Protein AF-A0A1H8TGT7-F1 (afdb_monomer_lite)

Organism: NCBI:txid310780

pLDDT: mean 88.9, std 11.15, range [32.44, 97.12]

Sequence (134 aa):
MFGTSGYPHAKIGVVYRFSFPLLKNVSKAPVALTGFKVLSVPGQVQVRGYTVSSVNDTPGYLLGGLDTDFTKYPDYAKKTLIIKPGATSPYYAGVRVQASGKLAHHIKGCDITYQQNDHTYHQVLPCEYALDVT

Radius of gyration: 15.1 Å; chains: 1; bounding box: 35×29×43 Å

Foldseek 3Di:
DADAAEDQAFDAPDKFKAWDPWDWAQDQFKKWWQDKDFDQDFPQKDWPDKFKFFCVQDVGDPGGDDPPPCVPGDTCNHPTAIHHHRGTGSMIMMIIMGGNDAGPAWGWWMWIWIDTPNDIDIDIDTHTYYYGHD

Secondary structure (DSSP, 8-state):
----EEEEEEPTTPEEEEEPPPPB--SSS-EEEEEEEEEE--TTEEEEEEEEEETTTTTS-----TT--GGGSPP-TTS-EEEPTTPBPSEEEEEEEEESS--SS-EEEEEEEEEETTEEEEEEEEEEEEEEE-

Structure (mmCIF, N/CA/C/O backbone):
data_AF-A0A1H8TGT7-F1
#
_entry.id   AF-A0A1H8TGT7-F1
#
loop_
_atom_site.group_PDB
_atom_site.id
_atom_site.type_symbol
_atom_site.label_atom_id
_atom_site.label_alt_id
_atom_site.label_comp_id
_atom_site.label_asym_id
_atom_site.label_entity_id
_atom_site.label_seq_id
_atom_site.pdbx_PDB_ins_code
_atom_site.Cartn_x
_atom_site.Cartn_y
_atom_site.Cartn_z
_atom_site.occupancy
_atom_site.B_iso_or_equiv
_atom_site.auth_seq_id
_atom_site.auth_comp_id
_atom_site.auth_asym_id
_atom_site.auth_atom_id
_atom_site.pdbx_PDB_model_num
ATOM 1 N N . MET A 1 1 ? 14.358 -2.087 9.097 1.00 32.44 1 MET A N 1
ATOM 2 C CA . MET A 1 1 ? 13.764 -2.096 10.447 1.00 32.44 1 MET A CA 1
ATOM 3 C C . MET A 1 1 ? 12.321 -2.531 10.282 1.00 32.44 1 MET A C 1
ATOM 5 O O . MET A 1 1 ? 11.580 -1.835 9.601 1.00 32.44 1 MET A O 1
ATOM 9 N N . PHE A 1 2 ? 11.968 -3.719 10.768 1.00 44.91 2 PHE A N 1
ATOM 10 C CA . PHE A 1 2 ? 10.583 -4.188 10.774 1.00 44.91 2 PHE A CA 1
ATOM 11 C C . PHE A 1 2 ? 9.991 -3.766 12.113 1.00 44.91 2 PHE A C 1
ATOM 13 O O . PHE A 1 2 ? 10.492 -4.170 13.158 1.00 44.91 2 PHE A O 1
ATOM 20 N N . GLY A 1 3 ? 9.009 -2.877 12.073 1.00 59.84 3 GLY A N 1
ATOM 21 C CA . GLY A 1 3 ? 8.313 -2.383 13.250 1.00 59.84 3 GLY A CA 1
ATOM 22 C C . GLY A 1 3 ? 6.820 -2.383 12.975 1.00 59.84 3 GLY A C 1
ATOM 23 O O . GLY A 1 3 ? 6.399 -2.203 11.831 1.00 59.84 3 GLY A O 1
ATOM 24 N N . THR A 1 4 ? 6.031 -2.603 14.017 1.00 72.19 4 THR A N 1
ATOM 25 C CA . THR A 1 4 ? 4.582 -2.434 13.958 1.00 72.19 4 THR A CA 1
ATOM 26 C C . THR A 1 4 ? 4.277 -0.942 13.884 1.00 72.19 4 THR A C 1
ATOM 28 O O . THR A 1 4 ? 4.650 -0.194 14.786 1.00 72.19 4 THR A O 1
ATOM 31 N N . SER A 1 5 ? 3.624 -0.497 12.809 1.00 75.50 5 SER A N 1
ATOM 32 C CA . SER A 1 5 ? 3.085 0.868 12.723 1.00 75.50 5 SER A CA 1
ATOM 33 C C . SER A 1 5 ? 1.642 0.840 13.201 1.00 75.50 5 SER A C 1
ATOM 35 O O . SER A 1 5 ? 0.899 -0.064 12.823 1.00 75.50 5 SER A O 1
ATOM 37 N N . GLY A 1 6 ? 1.225 1.773 14.052 1.00 82.69 6 GLY A N 1
ATOM 38 C CA . GLY A 1 6 ? -0.080 1.633 14.677 1.00 82.69 6 GLY A CA 1
ATOM 39 C C . GLY A 1 6 ? -0.671 2.877 15.303 1.00 82.69 6 GLY A C 1
ATOM 40 O O . GLY A 1 6 ? 0.006 3.880 15.513 1.00 82.69 6 GLY A O 1
ATOM 41 N N . TYR A 1 7 ? -1.959 2.764 15.614 1.00 86.06 7 TYR A N 1
ATOM 42 C CA . TYR A 1 7 ? -2.726 3.754 16.361 1.00 86.06 7 TYR A CA 1
ATOM 43 C C . TYR A 1 7 ? -3.202 3.097 17.669 1.00 86.06 7 TYR A C 1
ATOM 45 O O . TYR A 1 7 ? -4.168 2.334 17.621 1.00 86.06 7 TYR A O 1
ATOM 53 N N . PRO A 1 8 ? -2.551 3.373 18.820 1.00 84.25 8 PRO A N 1
ATOM 54 C CA . PRO A 1 8 ? -2.826 2.688 20.092 1.00 84.25 8 PRO A CA 1
ATOM 55 C C . PRO A 1 8 ? -4.167 3.074 20.750 1.00 84.25 8 PRO A C 1
ATOM 57 O O . PRO A 1 8 ? -4.540 2.517 21.776 1.00 84.25 8 PRO A O 1
ATOM 60 N N . HIS A 1 9 ? -4.887 4.036 20.165 1.00 87.12 9 HIS A N 1
ATOM 61 C CA . HIS A 1 9 ? -6.190 4.534 20.620 1.00 87.12 9 HIS A CA 1
ATOM 62 C C . HIS A 1 9 ? -7.114 4.760 19.418 1.00 87.12 9 HIS A C 1
ATOM 64 O O . HIS A 1 9 ? -7.631 5.859 19.181 1.00 87.12 9 HIS A O 1
ATOM 70 N N . ALA A 1 10 ? -7.237 3.736 18.577 1.00 88.94 10 ALA A N 1
ATOM 71 C CA . ALA A 1 10 ? -8.068 3.796 17.392 1.00 88.94 10 ALA A CA 1
ATOM 72 C C . ALA A 1 10 ? -9.555 3.881 17.768 1.00 88.94 10 ALA A C 1
ATOM 74 O O . ALA A 1 10 ? -10.052 3.148 18.616 1.00 88.94 10 ALA A O 1
ATOM 75 N N . LYS A 1 11 ? -10.296 4.763 17.102 1.00 91.50 11 LYS A N 1
ATOM 76 C CA . LYS A 1 11 ? -11.735 4.935 17.284 1.00 91.50 11 LYS A CA 1
ATOM 77 C C . LYS A 1 11 ? -12.485 4.156 16.214 1.00 91.50 11 LYS A C 1
ATOM 79 O O . LYS A 1 11 ? -12.140 4.207 15.030 1.00 91.50 11 LYS A O 1
ATOM 84 N N . ILE A 1 12 ? -13.552 3.479 16.627 1.00 92.88 12 ILE A N 1
ATOM 85 C CA . ILE A 1 12 ? -14.484 2.830 15.702 1.00 92.88 12 ILE A CA 1
ATOM 86 C C . ILE A 1 12 ? -15.040 3.876 14.737 1.00 92.88 12 ILE A C 1
ATOM 88 O O . ILE A 1 12 ? -15.358 5.000 15.121 1.00 92.88 12 ILE A O 1
ATOM 92 N N . GLY A 1 13 ? -15.139 3.508 13.463 1.00 90.56 13 GLY A N 1
ATOM 93 C CA . GLY A 1 13 ? -15.683 4.386 12.438 1.00 90.56 13 GLY A CA 1
ATOM 94 C C . GLY A 1 13 ? -14.712 5.461 11.935 1.00 90.56 13 GLY A C 1
ATOM 95 O O . GLY A 1 13 ? -15.044 6.142 10.968 1.00 90.56 13 GLY A O 1
ATOM 96 N N . VAL A 1 14 ? -13.501 5.588 12.481 1.00 90.75 14 VAL A N 1
ATOM 97 C CA . VAL A 1 14 ? -12.479 6.495 11.933 1.00 90.75 14 VAL A CA 1
ATOM 98 C C . VAL A 1 14 ? -11.647 5.776 10.870 1.00 90.75 14 VAL A C 1
ATOM 100 O O . VAL A 1 14 ? -11.317 4.597 11.004 1.00 90.75 14 VAL A O 1
ATOM 103 N N . VAL A 1 15 ? -11.336 6.480 9.776 1.00 90.06 15 VAL A N 1
ATOM 104 C CA . VAL A 1 15 ? -10.483 5.957 8.703 1.00 90.06 15 VAL A CA 1
ATOM 105 C C . VAL A 1 15 ? -9.025 6.260 9.021 1.00 90.06 15 VAL A C 1
ATOM 107 O O . VAL A 1 15 ? -8.606 7.415 9.017 1.00 90.06 15 VAL A O 1
ATOM 110 N N . TYR A 1 16 ? -8.252 5.204 9.215 1.00 88.94 16 TYR A N 1
ATOM 111 C CA . TYR A 1 16 ? -6.817 5.235 9.444 1.00 88.94 16 TYR A CA 1
ATOM 112 C C . TYR A 1 16 ? -6.053 4.916 8.167 1.00 88.94 16 TYR A C 1
ATOM 114 O O . TYR A 1 16 ? -6.586 4.312 7.230 1.00 88.94 16 TYR A O 1
ATOM 122 N N . ARG A 1 17 ? -4.792 5.342 8.120 1.00 88.19 17 ARG A N 1
ATOM 123 C CA . ARG A 1 17 ? -3.902 5.118 6.980 1.00 88.19 17 ARG A CA 1
ATOM 124 C C . ARG A 1 17 ? -2.611 4.468 7.427 1.00 88.19 17 ARG A C 1
ATOM 126 O O . ARG A 1 17 ? -2.045 4.864 8.445 1.00 88.19 17 ARG A O 1
ATOM 133 N N . PHE A 1 18 ? -2.149 3.524 6.621 1.00 89.38 18 PHE A N 1
ATOM 134 C CA . PHE A 1 18 ? -0.869 2.854 6.794 1.00 89.38 18 PHE A CA 1
ATOM 135 C C . PHE A 1 18 ? -0.105 2.852 5.482 1.00 89.38 18 PHE A C 1
ATOM 137 O O . PHE A 1 18 ? -0.694 2.588 4.434 1.00 89.38 18 PHE A O 1
ATOM 144 N N . SER A 1 19 ? 1.194 3.121 5.548 1.00 89.56 19 SER A N 1
ATOM 145 C CA . SER A 1 19 ? 2.076 3.078 4.383 1.00 89.56 19 SER A CA 1
ATOM 146 C C . SER A 1 19 ? 2.712 1.700 4.243 1.00 89.56 19 SER A C 1
ATOM 148 O O . SER A 1 19 ? 3.091 1.059 5.228 1.00 89.56 19 SER A O 1
ATOM 150 N N . PHE A 1 20 ? 2.821 1.234 3.004 1.00 92.69 20 PHE A N 1
ATOM 151 C CA . PHE A 1 20 ? 3.526 0.007 2.654 1.00 92.69 20 PHE A CA 1
ATOM 152 C C . PHE A 1 20 ? 5.036 0.189 2.866 1.00 92.69 20 PHE A C 1
ATOM 154 O O . PHE A 1 20 ? 5.528 1.324 2.854 1.00 92.69 20 PHE A O 1
ATOM 161 N N . PRO A 1 21 ? 5.795 -0.909 3.037 1.00 91.31 21 PRO A N 1
ATOM 162 C CA . PRO A 1 21 ? 7.250 -0.846 3.012 1.00 91.31 21 PRO A CA 1
ATOM 163 C C . PRO A 1 21 ? 7.762 -0.145 1.748 1.00 91.31 21 PRO A C 1
ATOM 165 O O . PRO A 1 21 ? 7.220 -0.330 0.656 1.00 91.31 21 PRO A O 1
ATOM 168 N N . LEU A 1 22 ? 8.827 0.646 1.892 1.00 91.25 22 LEU A N 1
ATOM 169 C CA . LEU A 1 22 ? 9.451 1.316 0.754 1.00 91.25 22 LEU A CA 1
ATOM 170 C C . LEU A 1 22 ? 10.059 0.289 -0.200 1.00 91.25 22 LEU A C 1
ATOM 172 O O . LEU A 1 22 ? 10.775 -0.623 0.215 1.00 91.25 22 LEU A O 1
ATOM 176 N N . LEU A 1 23 ? 9.781 0.462 -1.489 1.00 93.19 23 LEU A N 1
ATOM 177 C CA . LEU A 1 23 ? 10.184 -0.486 -2.517 1.00 93.19 23 LEU A CA 1
ATOM 178 C C . LEU A 1 23 ? 11.515 -0.076 -3.138 1.00 93.19 23 LEU A C 1
ATOM 180 O O . LEU A 1 23 ? 11.690 1.065 -3.566 1.00 93.19 23 LEU A O 1
ATOM 184 N N . LYS A 1 24 ? 12.440 -1.031 -3.237 1.00 94.56 24 LYS A N 1
ATOM 185 C CA . LYS A 1 24 ? 13.700 -0.886 -3.967 1.00 94.56 24 LYS A CA 1
ATOM 186 C C . LYS A 1 24 ? 13.786 -1.963 -5.036 1.00 94.56 24 LYS A C 1
ATOM 188 O O . LYS A 1 24 ? 13.675 -3.147 -4.729 1.00 94.56 24 LYS A O 1
ATOM 193 N N . ASN A 1 25 ? 14.027 -1.556 -6.277 1.00 95.56 25 ASN A N 1
ATOM 194 C CA . ASN A 1 25 ? 14.314 -2.489 -7.354 1.00 95.56 25 ASN A CA 1
ATOM 195 C C . ASN A 1 25 ? 15.787 -2.908 -7.268 1.00 95.56 25 ASN A C 1
ATOM 197 O O . ASN A 1 25 ? 16.684 -2.116 -7.540 1.00 95.56 25 ASN A O 1
ATOM 201 N N . VAL A 1 26 ? 16.036 -4.154 -6.871 1.00 94.94 26 VAL A N 1
ATOM 202 C CA . VAL A 1 26 ? 17.393 -4.725 -6.771 1.00 94.94 26 VAL A CA 1
ATOM 203 C C . VAL A 1 26 ? 17.846 -5.432 -8.051 1.00 94.94 26 VAL A C 1
ATOM 205 O O . VAL A 1 26 ? 18.982 -5.890 -8.135 1.00 94.94 26 VAL A O 1
ATOM 208 N N . SER A 1 27 ? 16.967 -5.537 -9.046 1.00 94.81 27 SER A N 1
ATOM 209 C CA . SER A 1 27 ? 17.257 -6.201 -10.314 1.00 94.81 27 SER A CA 1
ATOM 210 C C . SER A 1 27 ? 17.965 -5.267 -11.307 1.00 94.81 27 SER A C 1
ATOM 212 O O . SER A 1 27 ? 18.106 -4.061 -11.082 1.00 94.81 27 SER A O 1
ATOM 214 N N . LYS A 1 28 ? 18.388 -5.839 -12.440 1.00 95.81 28 LYS A N 1
ATOM 215 C CA . LYS A 1 28 ? 19.008 -5.112 -13.560 1.00 95.81 28 LYS A CA 1
ATOM 216 C C . LYS A 1 28 ? 17.999 -4.603 -14.600 1.00 95.81 28 LYS A C 1
ATOM 218 O O . LYS A 1 28 ? 18.400 -3.906 -15.524 1.00 95.81 28 LYS A O 1
ATOM 223 N N . ALA A 1 29 ? 16.716 -4.932 -14.454 1.00 96.50 29 ALA A N 1
ATOM 224 C CA . ALA A 1 29 ? 15.650 -4.541 -15.374 1.00 96.50 29 ALA A CA 1
ATOM 225 C C . ALA A 1 29 ? 14.646 -3.610 -14.672 1.00 96.50 29 ALA A C 1
ATOM 227 O O . ALA A 1 29 ? 14.521 -3.656 -13.445 1.00 96.50 29 ALA A O 1
ATOM 228 N N . PRO A 1 30 ? 13.948 -2.720 -15.399 1.00 96.75 30 PRO A N 1
ATOM 229 C CA . PRO A 1 30 ? 12.885 -1.924 -14.803 1.00 96.75 30 PRO A CA 1
ATOM 230 C C . PRO A 1 30 ? 11.778 -2.829 -14.247 1.00 96.75 30 PRO A C 1
ATOM 232 O O . PRO A 1 30 ? 11.552 -3.938 -14.731 1.00 96.75 30 PRO A O 1
ATOM 235 N N . VAL A 1 31 ? 11.103 -2.342 -13.212 1.00 96.81 31 VAL A N 1
ATOM 236 C CA . VAL A 1 31 ? 9.938 -2.993 -12.606 1.00 96.81 31 VAL A CA 1
ATOM 237 C C . VAL A 1 31 ? 8.761 -2.040 -12.712 1.00 96.81 31 VAL A C 1
ATOM 239 O O . VAL A 1 31 ? 8.875 -0.890 -12.291 1.00 96.81 31 VAL A O 1
ATOM 242 N N . ALA A 1 32 ? 7.643 -2.507 -13.256 1.00 96.06 32 ALA A N 1
ATOM 243 C CA . ALA A 1 32 ? 6.392 -1.764 -13.298 1.00 96.06 32 ALA A CA 1
ATOM 244 C C . ALA A 1 32 ? 5.469 -2.261 -12.182 1.00 96.06 32 ALA A C 1
ATOM 246 O O . ALA A 1 32 ? 5.008 -3.396 -12.219 1.00 96.06 32 ALA A O 1
ATOM 247 N N . LEU A 1 33 ? 5.198 -1.434 -11.177 1.00 94.94 33 LEU A N 1
ATOM 248 C CA . LEU A 1 33 ? 4.225 -1.764 -10.138 1.00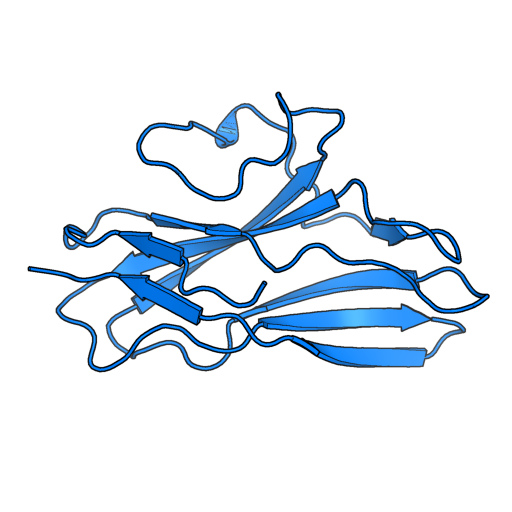 94.94 33 LEU A CA 1
ATOM 249 C C . LEU A 1 33 ? 2.815 -1.658 -10.715 1.00 94.94 33 LEU A C 1
ATOM 251 O O . LEU A 1 33 ? 2.484 -0.664 -11.368 1.00 94.94 33 LEU A O 1
ATOM 255 N N . THR A 1 34 ? 1.995 -2.670 -10.446 1.00 92.88 34 THR A N 1
ATOM 256 C CA . THR A 1 34 ? 0.636 -2.784 -10.990 1.00 92.88 34 THR A CA 1
ATOM 257 C C . THR A 1 34 ? -0.426 -3.009 -9.917 1.00 92.88 34 THR A C 1
ATOM 259 O O . THR A 1 34 ? -1.605 -2.801 -10.193 1.00 92.88 34 THR A O 1
ATOM 262 N N . GLY A 1 35 ? -0.047 -3.387 -8.691 1.00 92.88 35 GLY A N 1
ATOM 263 C CA . GLY A 1 35 ? -1.017 -3.631 -7.626 1.00 92.88 35 GLY A CA 1
ATOM 264 C C . GLY A 1 35 ? -0.425 -3.668 -6.223 1.00 92.88 35 GLY A C 1
ATOM 265 O O . GLY A 1 35 ? 0.746 -3.988 -6.025 1.00 92.88 35 GLY A O 1
ATOM 266 N N . PHE A 1 36 ? -1.275 -3.354 -5.246 1.00 95.19 36 PHE A N 1
ATOM 267 C CA . PHE A 1 36 ? -0.963 -3.376 -3.819 1.00 95.19 36 PHE A CA 1
ATOM 268 C C . PHE A 1 36 ? -2.145 -3.954 -3.054 1.00 95.19 36 PHE A C 1
ATOM 270 O O . PHE A 1 36 ? -3.295 -3.596 -3.326 1.00 95.19 36 PHE A O 1
ATOM 277 N N . LYS A 1 37 ? -1.873 -4.821 -2.079 1.00 96.44 37 LYS A N 1
ATOM 278 C CA . LYS A 1 37 ? -2.917 -5.420 -1.250 1.00 96.44 37 LYS A CA 1
ATOM 279 C C . LYS A 1 37 ? -2.409 -5.761 0.147 1.00 96.44 37 LYS A C 1
ATOM 281 O O . LYS A 1 37 ? -1.309 -6.276 0.302 1.00 96.44 37 LYS A O 1
ATOM 286 N N . VAL A 1 38 ? -3.227 -5.512 1.168 1.00 96.62 38 VAL A N 1
ATOM 287 C CA . VAL A 1 38 ? -3.019 -6.099 2.504 1.00 96.62 38 VAL A CA 1
ATOM 288 C C . VAL A 1 38 ? -3.668 -7.480 2.583 1.00 96.62 38 VAL A C 1
ATOM 290 O O . VAL A 1 38 ? -4.743 -7.693 2.018 1.00 96.62 38 VAL A O 1
ATOM 293 N N . LEU A 1 39 ? -3.015 -8.425 3.260 1.00 95.94 39 LEU A N 1
ATOM 294 C CA . LEU A 1 39 ? -3.425 -9.832 3.259 1.00 95.94 39 LEU A CA 1
ATOM 295 C C . LEU A 1 39 ? -4.281 -10.213 4.472 1.00 95.94 39 LEU A C 1
ATOM 297 O O . LEU A 1 39 ? -5.494 -10.362 4.348 1.00 95.94 39 LEU A O 1
ATOM 301 N N . SER A 1 40 ? -3.660 -10.386 5.639 1.00 95.56 40 SER A N 1
ATOM 302 C CA . SER A 1 40 ? -4.316 -10.829 6.872 1.00 95.56 40 SER A CA 1
ATOM 303 C C . SER A 1 40 ? -5.080 -9.666 7.496 1.00 95.56 40 SER A C 1
ATOM 305 O O . SER A 1 40 ? -4.577 -9.011 8.405 1.00 95.56 40 SER A O 1
ATOM 307 N N . VAL A 1 41 ? -6.267 -9.372 6.969 1.00 96.19 41 VAL A N 1
ATOM 308 C CA . VAL A 1 41 ? -7.154 -8.308 7.453 1.00 96.19 41 VAL A CA 1
ATOM 309 C C . VAL A 1 41 ? -8.201 -8.914 8.398 1.00 96.19 41 VAL A C 1
ATOM 311 O O . VAL A 1 41 ? -8.960 -9.782 7.964 1.00 96.19 41 VAL A O 1
ATOM 314 N N . PRO A 1 42 ? -8.289 -8.475 9.668 1.00 95.69 42 PRO A N 1
ATOM 315 C CA . PRO A 1 42 ? -9.336 -8.927 10.583 1.00 95.69 42 PRO A CA 1
ATOM 316 C C . PRO A 1 42 ? -10.734 -8.604 10.047 1.00 95.69 42 PRO A C 1
ATOM 318 O O . PRO A 1 42 ? -10.937 -7.552 9.447 1.00 95.69 42 PRO A O 1
ATOM 321 N N . GLY A 1 43 ? -11.729 -9.450 10.331 1.00 96.06 43 GLY A N 1
ATOM 322 C CA . GLY A 1 43 ? -13.107 -9.248 9.850 1.00 96.06 43 GLY A CA 1
ATOM 323 C C . GLY A 1 43 ? -13.770 -7.947 10.330 1.00 96.06 43 GLY A C 1
ATOM 324 O O . GLY A 1 43 ? -14.718 -7.474 9.713 1.00 96.06 43 GLY A O 1
ATOM 325 N N . GLN A 1 44 ? -13.254 -7.341 11.405 1.00 95.50 44 GLN A N 1
ATOM 326 C CA . GLN A 1 44 ? -13.691 -6.042 11.932 1.00 95.50 44 GLN A CA 1
ATOM 327 C C . GLN A 1 44 ? -13.053 -4.850 11.204 1.00 95.50 44 GLN A C 1
ATOM 329 O O . GLN A 1 44 ? -13.291 -3.705 11.581 1.00 95.50 44 GLN A O 1
ATOM 334 N N . VAL A 1 45 ? -12.214 -5.090 10.197 1.00 96.44 45 VAL A N 1
ATOM 335 C CA . VAL A 1 45 ? -11.535 -4.048 9.431 1.00 96.44 45 VAL A CA 1
ATOM 336 C C . VAL A 1 45 ? -12.082 -4.010 8.015 1.00 96.44 45 VAL A C 1
ATOM 338 O O . VAL A 1 45 ? -12.021 -4.980 7.266 1.00 96.44 45 VAL A O 1
ATOM 341 N N . GLN A 1 46 ? -12.547 -2.834 7.614 1.00 95.94 46 GLN A N 1
ATOM 342 C CA . GLN A 1 46 ? -12.915 -2.550 6.235 1.00 95.94 46 GLN A CA 1
ATOM 343 C C . GLN A 1 46 ? -11.761 -1.836 5.537 1.00 95.94 46 GLN A C 1
ATOM 345 O O . GLN A 1 46 ? -11.359 -0.743 5.945 1.00 95.94 46 GLN A O 1
ATOM 350 N N . VAL A 1 47 ? -11.258 -2.418 4.449 1.00 95.62 47 VAL A N 1
ATOM 351 C CA . VAL A 1 47 ? -10.342 -1.723 3.539 1.00 95.62 47 VAL A CA 1
ATOM 352 C C . VAL A 1 47 ? -11.159 -0.751 2.692 1.00 95.62 47 VAL A C 1
ATOM 354 O O . VAL A 1 47 ? -12.005 -1.153 1.900 1.00 95.62 47 VAL A O 1
ATOM 357 N N . ARG A 1 48 ? -10.914 0.547 2.868 1.00 94.19 48 ARG A N 1
ATOM 358 C CA . ARG A 1 48 ? -11.608 1.629 2.154 1.00 94.19 48 ARG A CA 1
ATOM 359 C C . ARG A 1 48 ? -10.952 2.005 0.831 1.00 94.19 48 ARG A C 1
ATOM 361 O O . ARG A 1 48 ? -11.538 2.754 0.058 1.00 94.19 48 ARG A O 1
ATOM 368 N N . GLY A 1 49 ? -9.746 1.511 0.580 1.00 92.88 49 GLY A N 1
ATOM 369 C CA . GLY A 1 49 ? -9.036 1.701 -0.677 1.00 92.88 49 GLY A CA 1
ATOM 370 C C . GLY A 1 49 ? -7.531 1.781 -0.487 1.00 92.88 49 GLY A C 1
ATOM 371 O O . GLY A 1 49 ? -7.025 1.808 0.638 1.00 92.88 49 GLY A O 1
ATOM 372 N N . TYR A 1 50 ? -6.840 1.852 -1.616 1.00 93.06 50 TYR A N 1
ATOM 373 C CA . TYR A 1 50 ? -5.396 2.012 -1.700 1.00 93.06 50 TYR A CA 1
ATOM 374 C C . TYR A 1 50 ? -5.084 3.335 -2.385 1.00 93.06 50 TYR A C 1
ATOM 376 O O . TYR A 1 50 ? -5.827 3.768 -3.262 1.00 93.06 50 TYR A O 1
ATOM 384 N N . THR A 1 51 ? -3.999 3.967 -1.967 1.00 91.94 51 THR A N 1
ATOM 385 C CA . THR A 1 51 ? -3.497 5.221 -2.536 1.00 91.94 51 THR A CA 1
ATOM 386 C C . THR A 1 51 ? -2.019 5.065 -2.832 1.00 91.94 51 THR A C 1
ATOM 388 O O . THR A 1 51 ? -1.336 4.321 -2.128 1.00 91.94 51 THR A O 1
ATOM 391 N N . VAL A 1 52 ? -1.497 5.797 -3.807 1.00 92.50 52 VAL A N 1
ATOM 392 C CA . VAL A 1 52 ? -0.053 5.900 -4.018 1.00 92.50 52 VAL A CA 1
ATOM 393 C C . VAL A 1 52 ? 0.352 7.362 -4.059 1.00 92.50 52 VAL A C 1
ATOM 395 O O . VAL A 1 52 ? -0.206 8.142 -4.822 1.00 92.50 52 VAL A O 1
ATOM 398 N N . SER A 1 53 ? 1.339 7.724 -3.247 1.00 91.56 53 SER A N 1
ATOM 399 C CA . SER A 1 53 ? 1.893 9.077 -3.174 1.00 91.56 53 SER A CA 1
ATOM 400 C C . SER A 1 53 ? 3.340 9.088 -3.656 1.00 91.56 53 SER A C 1
ATOM 402 O O . SER A 1 53 ? 3.985 8.043 -3.720 1.00 91.56 53 SER A O 1
ATOM 404 N N . SER A 1 54 ? 3.846 10.269 -4.003 1.00 91.19 54 SER A N 1
ATOM 405 C CA . SER A 1 54 ? 5.221 10.498 -4.454 1.00 91.19 54 SER A CA 1
ATOM 406 C C . SER A 1 54 ? 5.941 11.392 -3.456 1.00 91.19 54 SER A C 1
ATOM 408 O O . SER A 1 54 ? 5.429 12.460 -3.135 1.00 91.19 54 SER A O 1
ATOM 410 N N . VAL A 1 55 ? 7.148 11.013 -3.029 1.00 89.94 55 VAL A N 1
ATOM 411 C CA . VAL A 1 55 ? 7.980 11.859 -2.149 1.00 89.94 55 VAL A CA 1
ATOM 412 C C . VAL A 1 55 ? 8.379 13.189 -2.774 1.00 89.94 55 VAL A C 1
ATOM 414 O O . VAL A 1 55 ? 8.792 14.094 -2.061 1.00 89.94 55 VAL A O 1
ATOM 417 N N . ASN A 1 56 ? 8.267 13.305 -4.097 1.00 90.56 56 ASN A N 1
ATOM 418 C CA . ASN A 1 56 ? 8.539 14.549 -4.808 1.00 90.56 56 ASN A CA 1
ATOM 419 C C . ASN A 1 56 ? 7.366 15.539 -4.705 1.00 90.56 56 ASN A C 1
ATOM 421 O O . ASN A 1 56 ? 7.569 16.731 -4.904 1.00 90.56 56 ASN A O 1
ATOM 425 N N . ASP A 1 57 ? 6.162 15.046 -4.394 1.00 90.38 57 ASP A N 1
ATOM 426 C CA . ASP A 1 57 ? 4.929 15.842 -4.306 1.00 90.38 57 ASP A CA 1
ATOM 427 C C . ASP A 1 57 ? 4.464 16.038 -2.850 1.00 90.38 57 ASP A C 1
ATOM 429 O O . ASP A 1 57 ? 3.474 16.721 -2.586 1.00 90.38 57 ASP A O 1
ATOM 433 N N . THR A 1 58 ? 5.161 15.424 -1.891 1.00 86.00 58 THR A N 1
ATOM 434 C CA . THR A 1 58 ? 4.873 15.480 -0.455 1.00 86.00 58 THR A CA 1
ATOM 435 C C . THR A 1 58 ? 6.081 16.040 0.302 1.00 86.00 58 THR A C 1
ATOM 437 O O . THR A 1 58 ? 7.202 15.970 -0.198 1.00 86.00 58 THR A O 1
ATOM 440 N N . PRO A 1 59 ? 5.914 16.580 1.526 1.00 82.50 59 PRO A N 1
ATOM 441 C CA . PRO A 1 59 ? 7.033 17.025 2.363 1.00 82.50 59 PRO A CA 1
ATOM 442 C C . PRO A 1 59 ? 7.792 15.820 2.962 1.00 82.50 59 PRO A C 1
ATOM 444 O O . PRO A 1 59 ? 7.871 15.654 4.176 1.00 82.50 59 PRO A O 1
ATOM 447 N N . GLY A 1 60 ? 8.311 14.940 2.101 1.00 81.06 60 GLY A N 1
ATOM 448 C CA . GLY A 1 60 ? 8.946 13.670 2.457 1.00 81.06 60 GLY A CA 1
ATOM 449 C C . GLY A 1 60 ? 7.975 12.488 2.547 1.00 81.06 60 GLY A C 1
ATOM 450 O O . GLY A 1 60 ? 6.826 12.556 2.106 1.00 81.06 60 GLY A O 1
ATOM 451 N N . TYR A 1 61 ? 8.451 11.369 3.104 1.00 79.00 61 TYR A N 1
ATOM 452 C CA . TYR A 1 61 ? 7.645 10.158 3.262 1.00 79.00 61 TYR A CA 1
ATOM 453 C C . TYR A 1 61 ? 6.579 10.341 4.337 1.00 79.00 61 TYR A C 1
ATOM 455 O O . TYR A 1 61 ? 6.873 10.430 5.529 1.00 79.00 61 TYR A O 1
ATOM 463 N N . LEU A 1 62 ? 5.322 10.301 3.919 1.00 77.19 62 LEU A N 1
ATOM 464 C CA . LEU A 1 62 ? 4.199 10.321 4.841 1.00 77.19 62 LEU A CA 1
ATOM 465 C C . LEU A 1 62 ? 3.887 8.876 5.273 1.00 77.19 62 LEU A C 1
ATOM 467 O O . LEU A 1 62 ? 3.085 8.180 4.650 1.00 77.19 62 LEU A O 1
ATOM 471 N N . LEU A 1 63 ? 4.593 8.389 6.299 1.00 69.75 63 LEU A N 1
ATOM 472 C CA . LEU A 1 63 ? 4.556 6.982 6.744 1.00 69.75 63 LEU A CA 1
ATOM 473 C C . LEU A 1 63 ? 3.421 6.651 7.736 1.00 69.75 63 LEU A C 1
ATOM 475 O O . LEU A 1 63 ? 3.254 5.492 8.116 1.00 69.75 63 LEU A O 1
ATOM 479 N N . GLY A 1 64 ? 2.636 7.653 8.135 1.00 62.47 64 GLY A N 1
ATOM 480 C CA . GLY A 1 64 ? 1.520 7.541 9.078 1.00 62.47 64 GLY A CA 1
ATOM 481 C C . GLY A 1 64 ? 1.298 8.859 9.823 1.00 62.47 64 GLY A C 1
ATOM 482 O O . GLY A 1 64 ? 2.210 9.680 9.900 1.00 62.47 64 GLY A O 1
ATOM 483 N N . GLY A 1 65 ? 0.089 9.082 10.341 1.00 57.53 65 GLY A N 1
ATOM 484 C CA . GLY A 1 65 ? -0.226 10.278 11.126 1.00 57.53 65 GLY A CA 1
ATOM 485 C C . GLY A 1 65 ? -1.726 10.541 11.242 1.00 57.53 65 GLY A C 1
ATOM 486 O O . GLY A 1 65 ? -2.464 10.414 10.264 1.00 57.53 65 GLY A O 1
ATOM 487 N N . LEU A 1 66 ? -2.164 10.927 12.443 1.00 52.84 66 LEU A N 1
ATOM 488 C CA . LEU A 1 66 ? -3.438 11.621 12.639 1.00 52.84 66 LEU A CA 1
ATOM 489 C C . LEU A 1 66 ? -3.316 13.021 11.995 1.00 52.84 66 LEU A C 1
ATOM 491 O O . LEU A 1 66 ? -2.248 13.623 12.033 1.00 52.84 66 LEU A O 1
ATOM 495 N N . ASP A 1 67 ? -4.375 13.499 11.344 1.00 51.72 67 ASP A N 1
ATOM 496 C CA . ASP A 1 67 ? -4.501 14.850 10.755 1.00 51.72 67 ASP A CA 1
ATOM 497 C C . ASP A 1 67 ? -3.650 15.218 9.527 1.00 51.72 67 ASP A C 1
ATOM 499 O O . ASP A 1 67 ? -3.708 16.355 9.053 1.00 51.72 67 ASP A O 1
ATOM 503 N N . THR A 1 68 ? -2.931 14.281 8.905 1.00 62.28 68 THR A N 1
ATOM 504 C CA . THR A 1 68 ? -2.430 14.551 7.547 1.00 62.28 68 THR A CA 1
ATOM 505 C C . THR A 1 68 ? -3.570 14.360 6.549 1.00 62.28 68 THR A C 1
ATOM 507 O O . THR A 1 68 ? -3.988 13.236 6.272 1.00 62.28 68 THR A O 1
ATOM 510 N N . ASP A 1 69 ? -4.082 15.452 5.981 1.00 68.38 69 ASP A N 1
ATOM 511 C CA . ASP A 1 69 ? -4.957 15.363 4.815 1.00 68.38 69 ASP A CA 1
ATOM 512 C C . ASP A 1 69 ? -4.112 15.053 3.575 1.00 68.38 69 ASP A C 1
ATOM 514 O O . ASP A 1 69 ? -3.495 15.942 2.990 1.00 68.38 69 ASP A O 1
ATOM 518 N N . PHE A 1 70 ? -4.056 13.779 3.177 1.00 67.50 70 PHE A N 1
ATOM 519 C CA . PHE A 1 70 ? -3.364 13.396 1.944 1.00 67.50 70 PHE A CA 1
ATOM 520 C C . PHE A 1 70 ? -4.247 13.506 0.702 1.00 67.50 70 PHE A C 1
ATOM 522 O O . PHE A 1 70 ? -3.766 13.211 -0.385 1.00 67.50 70 PHE A O 1
ATOM 529 N N . THR A 1 71 ?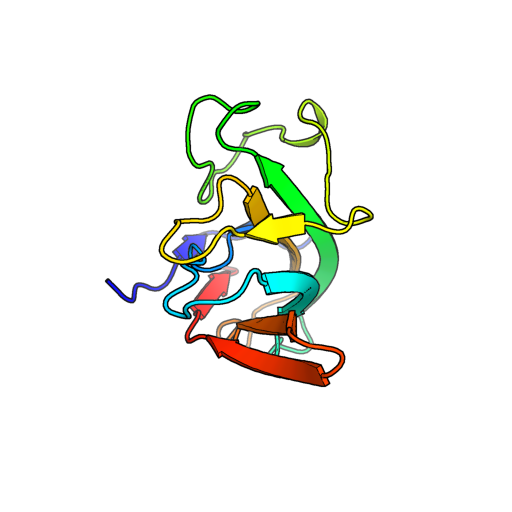 -5.527 13.878 0.829 1.00 74.25 71 THR A N 1
ATOM 530 C CA . THR A 1 71 ? -6.371 14.095 -0.362 1.00 74.25 71 THR A CA 1
ATOM 531 C C . THR A 1 71 ? -5.912 15.304 -1.174 1.00 74.25 71 THR A C 1
ATOM 533 O O . THR A 1 71 ? -6.193 15.377 -2.365 1.00 74.25 71 THR A O 1
ATOM 536 N N . LYS A 1 72 ? -5.123 16.196 -0.561 1.00 83.62 72 LYS A N 1
ATOM 537 C CA . LYS A 1 72 ? -4.470 17.320 -1.238 1.00 83.62 72 LYS A CA 1
ATOM 538 C C . LYS A 1 72 ? -3.304 16.926 -2.152 1.00 83.62 72 LYS A C 1
ATOM 540 O O . LYS A 1 72 ? -2.849 17.763 -2.924 1.00 83.62 72 LYS A O 1
ATOM 545 N N . TYR A 1 73 ? -2.790 15.698 -2.046 1.00 87.69 73 TYR A N 1
ATOM 546 C CA . TYR A 1 73 ? -1.690 15.225 -2.888 1.00 87.69 73 TYR A CA 1
ATOM 547 C C . TYR A 1 73 ? -2.220 14.356 -4.032 1.00 87.69 73 TYR A C 1
ATOM 549 O O . TYR A 1 73 ? -3.228 13.665 -3.856 1.00 87.69 73 TYR A O 1
ATOM 557 N N . PRO A 1 74 ? -1.541 14.334 -5.192 1.00 89.75 74 PRO A N 1
ATOM 558 C CA . PRO A 1 74 ? -1.945 13.473 -6.292 1.00 89.75 74 PRO A CA 1
ATOM 559 C C . PRO A 1 74 ? -1.913 11.992 -5.889 1.00 89.75 74 PRO A C 1
ATOM 561 O O . PRO A 1 74 ? -0.947 11.520 -5.286 1.00 89.75 74 PRO A O 1
ATOM 564 N N . ASP A 1 75 ? -2.960 11.258 -6.266 1.00 91.00 75 ASP A N 1
ATOM 565 C CA . ASP A 1 75 ? -3.012 9.804 -6.131 1.00 91.00 75 ASP A CA 1
ATOM 566 C C . ASP A 1 75 ? -2.564 9.130 -7.435 1.00 91.00 75 ASP A C 1
ATOM 568 O O . ASP A 1 75 ? -3.146 9.322 -8.507 1.00 91.00 75 ASP A O 1
ATOM 572 N N . TYR A 1 76 ? -1.517 8.321 -7.331 1.00 91.69 76 TYR A N 1
ATOM 573 C CA . TYR A 1 76 ? -0.903 7.589 -8.429 1.00 91.69 76 TYR A CA 1
ATOM 574 C C . TYR A 1 76 ? -1.356 6.122 -8.499 1.00 91.69 76 TYR A C 1
ATOM 576 O O . TYR A 1 76 ? -0.870 5.391 -9.358 1.00 91.69 76 TYR A O 1
ATOM 584 N N . ALA A 1 77 ? -2.296 5.676 -7.652 1.00 89.31 77 ALA A N 1
ATOM 585 C CA . ALA A 1 77 ? -2.707 4.269 -7.563 1.00 89.31 77 ALA A CA 1
ATOM 586 C C . ALA A 1 77 ? -3.245 3.673 -8.877 1.00 89.31 77 ALA A C 1
ATOM 588 O O . ALA A 1 77 ? -3.219 2.461 -9.058 1.00 89.31 77 ALA A O 1
ATOM 589 N N . LYS A 1 78 ? -3.725 4.515 -9.802 1.00 87.25 78 LYS A N 1
ATOM 590 C CA . LYS A 1 78 ? -4.235 4.106 -11.125 1.00 87.25 78 LYS A CA 1
ATOM 591 C C . LYS A 1 78 ? -3.207 4.221 -12.257 1.00 87.25 78 LYS A C 1
ATOM 593 O O . LYS A 1 78 ? -3.568 4.055 -13.419 1.00 87.25 78 LYS A O 1
ATOM 598 N N . LYS A 1 79 ? -1.957 4.571 -11.952 1.00 88.44 79 LYS A N 1
ATOM 599 C CA . LYS A 1 79 ? -0.885 4.734 -12.941 1.00 88.44 79 LYS A CA 1
ATOM 600 C C . LYS A 1 79 ? 0.073 3.551 -12.880 1.00 88.44 79 LYS A C 1
ATOM 602 O O . LYS A 1 79 ? 0.314 2.999 -11.813 1.00 88.44 79 LYS A O 1
ATOM 607 N N . THR A 1 80 ? 0.674 3.214 -14.017 1.00 87.50 80 THR A N 1
ATOM 608 C CA . THR A 1 80 ? 1.811 2.288 -14.063 1.00 87.50 80 THR A CA 1
ATOM 609 C C . THR A 1 80 ? 3.047 2.989 -13.508 1.00 87.50 80 THR A C 1
ATOM 611 O O . THR A 1 80 ? 3.474 4.011 -14.049 1.00 87.50 80 THR A O 1
ATOM 614 N N . LEU A 1 81 ? 3.624 2.457 -12.430 1.00 93.00 81 LEU A N 1
ATOM 615 C CA . LEU A 1 81 ? 4.748 3.094 -11.734 1.00 93.00 81 LEU A CA 1
ATOM 616 C C . LEU A 1 81 ? 6.032 2.330 -12.009 1.00 93.00 81 LEU A C 1
ATOM 618 O O . LEU A 1 81 ? 6.169 1.177 -11.611 1.00 93.00 81 LEU A O 1
ATOM 622 N N . ILE A 1 82 ? 6.980 2.978 -12.680 1.00 95.38 82 ILE A N 1
ATOM 623 C CA . ILE A 1 82 ? 8.232 2.341 -13.086 1.00 95.38 82 ILE A CA 1
ATOM 624 C C . ILE A 1 82 ? 9.326 2.644 -12.063 1.00 95.38 82 ILE A C 1
ATOM 626 O O . ILE A 1 82 ? 9.698 3.801 -11.858 1.00 95.38 82 ILE A O 1
ATOM 630 N N . ILE A 1 83 ? 9.899 1.595 -11.475 1.00 95.44 83 ILE A N 1
ATOM 631 C CA . ILE A 1 83 ? 11.122 1.674 -10.676 1.00 95.44 83 ILE A CA 1
ATOM 632 C C . ILE A 1 83 ? 12.308 1.275 -11.557 1.00 95.44 83 ILE A C 1
ATOM 634 O O . ILE A 1 83 ? 12.406 0.136 -12.026 1.00 95.44 83 ILE A O 1
ATOM 638 N N . LYS A 1 84 ? 13.238 2.212 -11.759 1.00 96.50 84 LYS A N 1
ATOM 639 C CA . LYS A 1 84 ? 14.479 1.971 -12.509 1.00 96.50 84 LYS A CA 1
ATOM 640 C C . LYS A 1 84 ? 15.344 0.886 -11.837 1.00 96.50 84 LYS A C 1
ATOM 642 O O . LYS A 1 84 ? 15.268 0.736 -10.616 1.00 96.50 84 LYS A O 1
ATOM 647 N N . PRO A 1 85 ? 16.186 0.164 -12.600 1.00 97.12 85 PRO A N 1
ATOM 648 C CA . PRO A 1 85 ? 17.163 -0.768 -12.036 1.00 97.12 85 PRO A CA 1
ATOM 649 C C . PRO A 1 85 ? 17.988 -0.134 -10.910 1.00 97.12 85 PRO A C 1
ATOM 651 O O . PRO A 1 85 ? 18.448 1.001 -11.041 1.00 97.12 85 PRO A O 1
ATOM 654 N N . GLY A 1 86 ? 18.163 -0.851 -9.800 1.00 95.94 86 GLY A N 1
ATOM 655 C CA . GLY A 1 86 ? 18.952 -0.404 -8.644 1.00 95.94 86 GLY A CA 1
ATOM 656 C C . GLY A 1 86 ? 18.347 0.738 -7.810 1.00 95.94 86 GLY A C 1
ATOM 657 O O . GLY A 1 86 ? 18.929 1.101 -6.784 1.00 95.94 86 GLY A O 1
ATOM 658 N N . ALA A 1 87 ? 17.207 1.308 -8.213 1.00 95.75 87 ALA A N 1
ATOM 659 C CA . ALA A 1 87 ? 16.644 2.507 -7.597 1.00 95.75 87 ALA A CA 1
ATOM 660 C C . ALA A 1 87 ? 15.619 2.199 -6.496 1.00 95.75 87 ALA A C 1
ATOM 662 O O . ALA A 1 87 ? 14.897 1.199 -6.534 1.00 95.75 87 ALA A O 1
ATOM 663 N N . THR A 1 88 ? 15.516 3.112 -5.531 1.00 93.94 88 THR A N 1
ATOM 664 C CA . THR A 1 88 ? 14.371 3.190 -4.615 1.00 93.94 88 THR A CA 1
ATOM 665 C C . THR A 1 88 ? 13.220 3.897 -5.321 1.00 93.94 88 THR A C 1
ATOM 667 O O . THR A 1 88 ? 13.429 4.898 -6.007 1.00 93.94 88 THR A O 1
ATOM 670 N N . SER A 1 89 ? 12.007 3.378 -5.163 1.00 92.00 89 SER A N 1
ATOM 671 C CA . SER A 1 89 ? 10.804 4.000 -5.702 1.00 92.00 89 SER A CA 1
ATOM 672 C C . SER A 1 89 ? 10.582 5.376 -5.060 1.00 92.00 89 SER A C 1
ATOM 674 O O . SER A 1 89 ? 10.533 5.454 -3.831 1.00 92.00 89 SER A O 1
ATOM 676 N N . PRO A 1 90 ? 10.383 6.453 -5.844 1.00 90.19 90 PRO A N 1
ATOM 677 C CA . PRO A 1 90 ? 9.893 7.716 -5.295 1.00 90.19 90 PRO A CA 1
ATOM 678 C C . PRO A 1 90 ? 8.414 7.612 -4.890 1.00 90.19 90 PRO A C 1
ATOM 680 O O . PRO A 1 90 ? 7.915 8.448 -4.142 1.00 90.19 90 PRO A O 1
ATOM 683 N N . TYR A 1 91 ? 7.715 6.580 -5.372 1.00 91.88 91 TYR A N 1
ATOM 684 C CA . TYR A 1 91 ? 6.326 6.298 -5.050 1.00 91.88 91 TYR A CA 1
ATOM 685 C C . TYR A 1 91 ? 6.210 5.311 -3.891 1.00 91.88 91 TYR A C 1
ATOM 687 O O . TYR A 1 91 ? 6.915 4.297 -3.862 1.00 91.88 91 TYR A O 1
ATOM 695 N N . TYR A 1 92 ? 5.273 5.558 -2.984 1.00 90.94 92 TYR A N 1
ATOM 696 C CA . TYR A 1 92 ? 4.948 4.661 -1.882 1.00 90.94 92 TYR A CA 1
ATOM 697 C C . TYR A 1 92 ? 3.435 4.474 -1.779 1.00 90.94 92 TYR A C 1
ATOM 699 O O . TYR A 1 92 ? 2.658 5.428 -1.866 1.00 90.94 92 TYR A O 1
ATOM 707 N N . ALA A 1 93 ? 3.018 3.219 -1.627 1.00 92.62 93 ALA A N 1
ATOM 708 C CA . ALA A 1 93 ? 1.615 2.873 -1.478 1.00 92.62 93 ALA A CA 1
ATOM 709 C C . ALA A 1 93 ? 1.153 3.036 -0.031 1.00 92.62 93 ALA A C 1
ATOM 711 O O . ALA A 1 93 ? 1.931 2.905 0.915 1.00 92.62 93 ALA A O 1
ATOM 712 N N . GLY A 1 94 ? -0.141 3.268 0.135 1.00 91.69 94 GLY A N 1
ATOM 713 C CA . GLY A 1 94 ? -0.821 3.255 1.414 1.00 91.69 94 GLY A CA 1
ATOM 714 C C . GLY A 1 94 ? -2.176 2.571 1.312 1.00 91.69 94 GLY A C 1
ATOM 715 O O . GLY A 1 94 ? -2.771 2.483 0.237 1.00 91.69 94 GLY A O 1
ATOM 716 N N . VAL A 1 95 ? -2.669 2.092 2.447 1.00 92.81 95 VAL A N 1
ATOM 717 C CA . VAL A 1 95 ? -4.013 1.534 2.600 1.00 92.81 95 VAL A CA 1
ATOM 718 C C . VAL A 1 95 ? -4.820 2.396 3.560 1.00 92.81 95 VAL A C 1
ATOM 720 O O . VAL A 1 95 ? -4.322 2.834 4.598 1.00 92.81 95 VAL A O 1
ATOM 723 N N . ARG A 1 96 ? -6.084 2.634 3.210 1.00 92.62 96 ARG A N 1
ATOM 724 C CA . ARG A 1 96 ? -7.086 3.264 4.070 1.00 92.62 96 ARG A CA 1
ATOM 725 C C . ARG A 1 96 ? -7.922 2.169 4.709 1.00 92.62 96 ARG A C 1
ATOM 727 O O . ARG A 1 96 ? -8.538 1.382 3.993 1.00 92.62 96 ARG A O 1
ATOM 734 N N . VAL A 1 97 ? -7.981 2.134 6.032 1.00 93.44 97 VAL A N 1
ATOM 735 C CA . VAL A 1 97 ? -8.721 1.115 6.781 1.00 93.44 97 VAL A CA 1
ATOM 736 C C . VAL A 1 97 ? -9.637 1.752 7.811 1.00 93.44 97 VAL A C 1
ATOM 738 O O . VAL A 1 97 ? -9.344 2.823 8.327 1.00 93.44 97 VAL A O 1
ATOM 741 N N . GLN A 1 98 ? -10.754 1.104 8.109 1.00 93.62 98 GLN A N 1
ATOM 742 C CA . GLN A 1 98 ? -11.704 1.552 9.123 1.00 93.62 98 GLN A CA 1
ATOM 743 C C . GLN A 1 98 ? -12.080 0.363 9.999 1.00 93.62 98 GLN A C 1
ATOM 745 O O . GLN A 1 98 ? -12.525 -0.661 9.480 1.00 93.62 98 GLN A O 1
ATOM 750 N N . ALA A 1 99 ? -11.909 0.498 11.312 1.00 94.19 99 ALA A N 1
ATOM 751 C CA . ALA A 1 99 ? -12.395 -0.497 12.258 1.00 94.19 99 ALA A CA 1
ATOM 752 C C . ALA A 1 99 ? -13.896 -0.317 12.502 1.00 94.19 99 ALA A C 1
ATOM 754 O O . ALA A 1 99 ? -14.367 0.802 12.724 1.00 94.19 99 ALA A O 1
ATOM 755 N N . SER A 1 100 ? -14.633 -1.423 12.515 1.00 94.62 100 SER A N 1
ATOM 756 C CA . SER A 1 100 ? -16.024 -1.500 12.971 1.00 94.62 100 SER A CA 1
ATOM 757 C C . SER A 1 100 ? -16.156 -2.064 14.392 1.00 94.62 100 SER A C 1
ATOM 759 O O . SER A 1 100 ? -17.261 -2.129 14.917 1.00 94.62 100 SER A O 1
ATOM 761 N N . GLY A 1 101 ? -15.054 -2.486 15.016 1.00 93.38 101 GLY A N 1
ATOM 762 C CA . GLY A 1 101 ? -15.025 -3.062 16.359 1.00 93.38 101 GLY A CA 1
ATOM 763 C C . GLY A 1 101 ? -13.603 -3.406 16.796 1.00 93.38 101 GLY A C 1
ATOM 764 O O . GLY A 1 101 ? -12.647 -3.102 16.084 1.00 93.38 101 GLY A O 1
ATOM 765 N N . LYS A 1 102 ? -13.465 -4.060 17.954 1.00 92.25 102 LYS A N 1
ATOM 766 C CA . LYS A 1 102 ? -12.171 -4.542 18.454 1.00 92.25 102 LYS A CA 1
ATOM 767 C C . LYS A 1 102 ? -11.588 -5.605 17.518 1.00 92.25 102 LYS A C 1
ATOM 769 O O . LYS A 1 102 ? -12.279 -6.550 17.140 1.00 92.25 102 LYS A O 1
ATOM 774 N N . LEU A 1 103 ? -10.317 -5.449 17.156 1.00 92.06 103 LEU A N 1
ATOM 775 C CA . LEU A 1 103 ? -9.612 -6.377 16.275 1.00 92.06 103 LEU A CA 1
ATOM 776 C C . LEU A 1 103 ? -9.146 -7.615 17.050 1.00 92.06 103 LEU A C 1
ATOM 778 O O . LEU A 1 103 ? -8.642 -7.508 18.166 1.00 92.06 103 LEU A O 1
ATOM 782 N N . ALA A 1 104 ? -9.269 -8.789 16.428 1.00 89.62 104 ALA A N 1
ATOM 783 C CA . ALA A 1 104 ? -8.747 -10.041 16.984 1.00 89.62 104 ALA A CA 1
ATOM 784 C C . ALA A 1 104 ? -7.218 -10.186 16.826 1.00 89.62 104 ALA A C 1
ATOM 786 O O . ALA A 1 104 ? -6.593 -10.950 17.554 1.00 89.62 104 ALA A O 1
ATOM 787 N N . HIS A 1 105 ? -6.628 -9.495 15.848 1.00 92.62 105 HIS A N 1
ATOM 788 C CA . HIS A 1 105 ? -5.195 -9.478 15.548 1.00 92.62 105 HIS A CA 1
ATOM 789 C C . HIS A 1 105 ? -4.856 -8.244 14.695 1.00 92.62 105 HIS A C 1
ATOM 791 O O . HIS A 1 105 ? -5.753 -7.592 14.166 1.00 92.62 105 HIS A O 1
ATOM 797 N N . HIS A 1 106 ? -3.572 -7.915 14.548 1.00 94.12 106 HIS A N 1
ATOM 798 C CA . HIS A 1 106 ? -3.116 -6.836 13.664 1.00 94.12 106 HIS A CA 1
ATOM 799 C C . HIS A 1 106 ? -3.305 -7.181 12.184 1.00 94.12 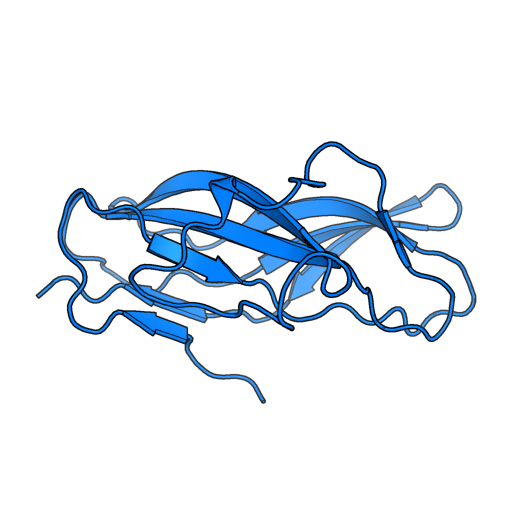106 HIS A C 1
ATOM 801 O O . HIS A 1 106 ? -3.327 -8.354 11.812 1.00 94.12 106 HIS A O 1
ATOM 807 N N . ILE A 1 107 ? -3.359 -6.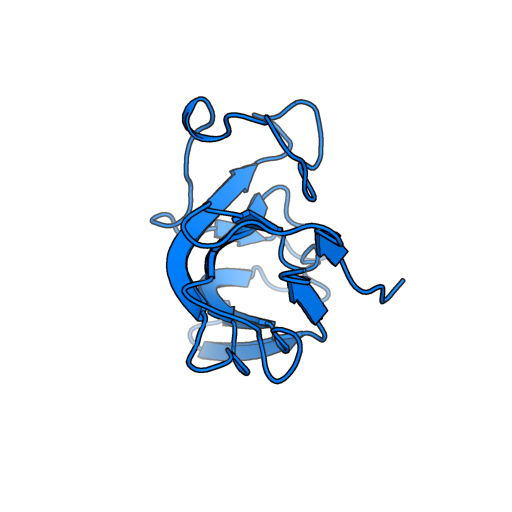163 11.324 1.00 94.81 107 ILE A N 1
ATOM 808 C CA . ILE A 1 107 ? -3.320 -6.373 9.874 1.00 94.81 107 ILE A CA 1
ATOM 809 C C . ILE A 1 107 ? -1.898 -6.790 9.495 1.00 94.81 107 ILE A C 1
ATOM 811 O O . ILE A 1 107 ? -0.952 -6.106 9.887 1.00 94.81 107 ILE A O 1
ATOM 815 N N . LYS A 1 108 ? -1.723 -7.881 8.740 1.00 95.62 108 LYS A N 1
ATOM 816 C CA . LYS A 1 108 ? -0.385 -8.393 8.382 1.00 95.62 108 LYS A CA 1
ATOM 817 C C . LYS A 1 108 ? -0.234 -8.733 6.905 1.00 95.62 108 LYS A C 1
ATOM 819 O O . LYS A 1 108 ? -1.163 -9.234 6.273 1.00 95.62 108 LYS A O 1
ATOM 824 N N . GLY A 1 109 ? 0.981 -8.545 6.401 1.00 96.06 109 GLY A N 1
ATOM 825 C CA . GLY A 1 109 ? 1.395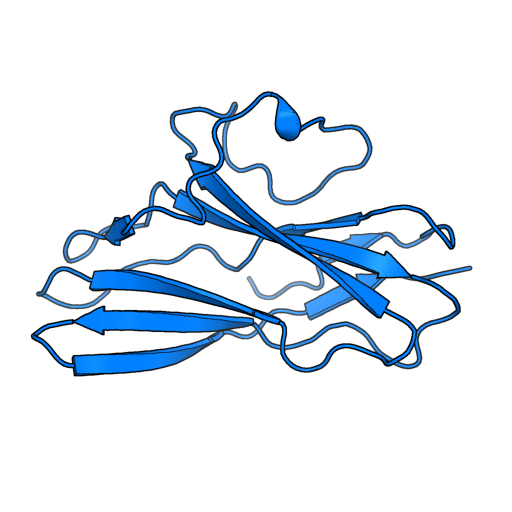 -8.933 5.055 1.00 96.06 109 GLY A CA 1
ATOM 826 C C . GLY A 1 109 ? 0.941 -7.945 3.983 1.00 96.06 109 GLY A C 1
ATOM 827 O O . GLY A 1 109 ? -0.235 -7.588 3.894 1.00 96.06 109 GLY A O 1
ATOM 828 N N . CYS A 1 110 ? 1.897 -7.525 3.161 1.00 96.38 110 CYS A N 1
ATOM 829 C CA . CYS A 1 110 ? 1.703 -6.569 2.082 1.00 96.38 110 CYS A CA 1
ATOM 830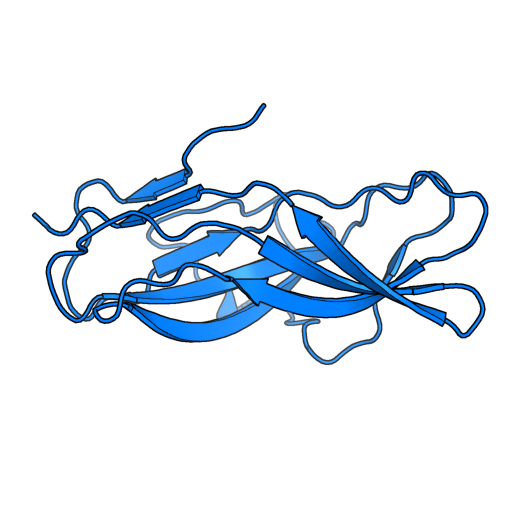 C C . CYS A 1 110 ? 2.094 -7.238 0.768 1.00 96.38 110 CYS A C 1
ATOM 832 O O . CYS A 1 110 ? 3.278 -7.444 0.520 1.00 96.38 110 CYS A O 1
ATOM 834 N N . ASP A 1 111 ? 1.114 -7.595 -0.052 1.00 97.12 111 ASP A N 1
ATOM 835 C CA . ASP A 1 111 ? 1.341 -8.135 -1.389 1.00 97.12 111 ASP A CA 1
ATOM 836 C C . ASP A 1 111 ? 1.521 -7.001 -2.400 1.00 97.12 111 ASP A C 1
ATOM 838 O O . ASP A 1 111 ? 0.725 -6.055 -2.451 1.00 97.12 111 ASP A O 1
ATOM 842 N N . ILE A 1 112 ? 2.587 -7.108 -3.186 1.00 95.56 112 ILE A N 1
ATOM 843 C CA . ILE A 1 112 ? 2.934 -6.202 -4.274 1.00 95.56 112 ILE A CA 1
ATOM 844 C C . ILE A 1 112 ? 2.860 -6.988 -5.576 1.00 95.56 112 ILE A C 1
ATOM 846 O O . ILE A 1 112 ? 3.613 -7.944 -5.771 1.00 95.56 112 ILE A O 1
ATOM 850 N N . THR A 1 113 ? 2.000 -6.548 -6.487 1.00 95.81 113 THR A N 1
ATOM 851 C CA . THR A 1 113 ? 1.963 -7.057 -7.858 1.00 95.81 113 THR A CA 1
ATOM 852 C C . THR A 1 113 ? 2.811 -6.160 -8.745 1.00 95.81 113 THR A C 1
ATOM 854 O O . THR A 1 113 ? 2.667 -4.931 -8.726 1.00 95.81 113 THR A O 1
ATOM 857 N N . TYR A 1 114 ? 3.705 -6.765 -9.521 1.00 95.38 114 TYR A N 1
ATOM 858 C CA . TYR A 1 114 ? 4.556 -6.039 -10.454 1.00 95.38 114 TYR A CA 1
ATOM 859 C C . TYR A 1 114 ? 4.822 -6.826 -11.733 1.00 95.38 114 TYR A C 1
ATOM 861 O O . TYR A 1 114 ? 4.762 -8.052 -11.756 1.00 95.38 114 TYR A O 1
ATOM 869 N N . GLN A 1 115 ? 5.139 -6.100 -12.798 1.00 96.69 115 GLN A N 1
ATOM 870 C CA . GLN A 1 115 ? 5.565 -6.640 -14.077 1.00 96.69 115 GLN A CA 1
ATOM 871 C C . GLN A 1 115 ? 7.052 -6.382 -14.308 1.00 96.69 115 GLN A C 1
ATOM 873 O O . GLN A 1 115 ? 7.565 -5.291 -14.038 1.00 96.69 115 GLN A O 1
ATOM 878 N N . GLN A 1 116 ? 7.738 -7.392 -14.831 1.00 96.25 116 GLN A N 1
ATOM 879 C CA . GLN A 1 116 ? 9.123 -7.307 -15.272 1.00 96.25 116 GLN A CA 1
ATOM 880 C C . GLN A 1 116 ? 9.335 -8.282 -16.431 1.00 96.25 116 GLN A C 1
ATOM 882 O O . GLN A 1 116 ? 9.026 -9.461 -16.294 1.00 96.25 116 GLN A O 1
ATOM 887 N N . ASN A 1 117 ? 9.882 -7.793 -17.550 1.00 92.19 117 ASN A N 1
ATOM 888 C CA . ASN A 1 117 ? 10.162 -8.592 -18.752 1.00 92.19 117 ASN A CA 1
ATOM 889 C C . ASN A 1 117 ? 8.958 -9.457 -19.186 1.00 92.19 117 ASN A C 1
ATOM 891 O O . ASN A 1 117 ? 9.090 -10.665 -19.319 1.00 92.19 117 ASN A O 1
ATOM 895 N N . ASP A 1 118 ? 7.776 -8.845 -19.313 1.00 91.12 118 ASP A N 1
ATOM 896 C CA . ASP A 1 118 ? 6.508 -9.489 -19.712 1.00 91.12 118 ASP A CA 1
ATOM 897 C C . ASP A 1 118 ? 5.933 -10.537 -18.741 1.00 91.12 118 ASP A C 1
ATOM 899 O O . ASP A 1 118 ? 4.856 -11.088 -18.972 1.00 91.12 118 ASP A O 1
ATOM 903 N N . HIS A 1 119 ? 6.581 -10.757 -17.598 1.00 96.31 119 HIS A N 1
ATOM 904 C CA . HIS A 1 119 ? 6.070 -11.610 -16.534 1.00 96.31 119 HIS A CA 1
ATOM 905 C C . HIS A 1 119 ? 5.431 -10.784 -15.420 1.00 96.31 119 HIS A C 1
ATOM 907 O O . HIS A 1 119 ? 5.921 -9.715 -15.053 1.00 96.31 119 HIS A O 1
ATOM 913 N N . THR A 1 120 ? 4.337 -11.304 -14.860 1.00 96.88 120 THR A N 1
ATOM 914 C CA . THR A 1 120 ? 3.705 -10.758 -13.653 1.00 96.88 120 THR A CA 1
ATOM 915 C C . THR A 1 120 ? 4.167 -11.551 -12.440 1.00 96.88 120 THR A C 1
ATOM 917 O O . THR A 1 120 ? 4.114 -12.780 -12.433 1.00 96.88 120 THR A O 1
ATOM 920 N N . TYR A 1 121 ? 4.594 -10.837 -11.408 1.00 96.50 121 TYR A N 1
ATOM 921 C CA . TYR A 1 121 ? 5.091 -11.384 -10.158 1.00 96.50 121 TYR A CA 1
ATOM 922 C C . TYR A 1 121 ? 4.286 -10.841 -8.981 1.00 96.50 121 TYR A C 1
ATOM 924 O O . TYR A 1 121 ? 3.762 -9.725 -9.019 1.00 96.50 121 TYR A O 1
ATOM 932 N N . HIS A 1 122 ? 4.249 -11.635 -7.916 1.00 96.44 122 HIS A N 1
ATOM 933 C CA . HIS A 1 122 ? 3.696 -11.266 -6.622 1.00 96.44 122 HIS A CA 1
ATOM 934 C C . HIS A 1 122 ? 4.791 -11.388 -5.576 1.00 96.44 122 HIS A C 1
ATOM 936 O O . HIS A 1 122 ? 5.490 -12.402 -5.513 1.00 96.44 122 HIS A O 1
ATOM 942 N N . GLN A 1 123 ? 4.947 -10.357 -4.757 1.00 95.50 123 GLN A N 1
ATOM 943 C CA . GLN A 1 123 ? 5.892 -10.370 -3.656 1.00 95.50 123 GLN A CA 1
ATOM 944 C C . GLN A 1 123 ? 5.197 -9.935 -2.378 1.00 95.50 123 GLN A C 1
ATOM 946 O O . GLN A 1 123 ? 4.777 -8.788 -2.236 1.00 95.50 123 GLN A O 1
ATOM 951 N N . VAL A 1 124 ? 5.160 -10.853 -1.417 1.00 96.44 124 VAL A N 1
ATOM 952 C CA . VAL A 1 124 ? 4.683 -10.565 -0.071 1.00 96.44 124 VAL A CA 1
ATOM 953 C C . VAL A 1 124 ? 5.830 -9.985 0.742 1.00 96.44 124 VAL A C 1
ATOM 955 O O . VAL A 1 124 ? 6.840 -10.645 0.994 1.00 96.44 124 VAL A O 1
ATOM 958 N N . LEU A 1 125 ? 5.664 -8.740 1.165 1.00 93.62 125 LEU A N 1
ATOM 959 C CA . LEU A 1 125 ? 6.554 -8.069 2.095 1.00 93.62 125 LEU A CA 1
ATOM 960 C C . LEU A 1 125 ? 5.997 -8.174 3.519 1.00 93.62 125 LEU A C 1
ATOM 962 O O . LEU A 1 125 ? 4.783 -8.034 3.723 1.00 93.62 125 LEU A O 1
ATOM 966 N N . PRO A 1 126 ? 6.862 -8.383 4.525 1.00 92.88 126 PRO A N 1
ATOM 967 C CA . PRO A 1 126 ? 6.444 -8.327 5.914 1.00 92.88 126 PRO A CA 1
ATOM 968 C C . PRO A 1 126 ? 6.048 -6.886 6.262 1.00 92.88 126 PRO A C 1
ATOM 970 O O . PRO A 1 126 ? 6.867 -5.967 6.239 1.00 92.88 126 PRO A O 1
ATOM 973 N N . CYS A 1 127 ? 4.773 -6.700 6.580 1.00 91.75 127 CYS A N 1
ATOM 974 C CA . CYS A 1 127 ? 4.231 -5.478 7.156 1.00 91.75 127 CYS A CA 1
ATOM 975 C C . CYS A 1 127 ? 3.240 -5.863 8.255 1.00 91.75 127 CYS A C 1
ATOM 977 O O . CYS A 1 127 ? 2.578 -6.900 8.154 1.00 91.75 127 CYS A O 1
ATOM 979 N N . GLU A 1 128 ? 3.165 -5.052 9.304 1.00 94.25 128 GLU A N 1
ATOM 980 C CA . GLU A 1 128 ? 2.250 -5.261 10.420 1.00 94.25 128 GLU A CA 1
ATOM 981 C C . GLU A 1 128 ? 1.688 -3.914 10.874 1.00 94.25 128 GLU A C 1
ATOM 983 O O . GLU A 1 128 ? 2.446 -2.985 11.173 1.00 94.25 128 GLU A O 1
ATOM 988 N N . TYR A 1 129 ? 0.358 -3.814 10.895 1.00 92.25 129 TYR A N 1
ATOM 989 C CA . TYR A 1 129 ? -0.365 -2.601 11.252 1.00 92.25 129 TYR A CA 1
ATOM 990 C C . TYR A 1 129 ? -1.285 -2.836 12.447 1.00 92.25 129 TYR A C 1
ATOM 992 O O . TYR A 1 129 ? -2.243 -3.613 12.361 1.00 92.25 129 TYR A O 1
ATOM 1000 N N . ALA A 1 130 ? -0.994 -2.150 13.550 1.00 91.62 130 ALA A N 1
ATOM 1001 C CA . ALA A 1 130 ? -1.792 -2.200 14.768 1.00 91.62 130 ALA A CA 1
ATOM 1002 C C . ALA A 1 130 ? -2.877 -1.121 14.750 1.00 91.62 130 ALA A C 1
ATOM 1004 O O . ALA A 1 130 ? -2.629 0.056 14.480 1.00 91.62 130 ALA A O 1
ATOM 1005 N N . LEU A 1 131 ? -4.105 -1.529 15.035 1.00 90.25 131 LEU A N 1
ATOM 1006 C CA . LEU A 1 131 ? -5.246 -0.634 15.124 1.00 90.25 131 LEU A CA 1
ATOM 1007 C C . LEU A 1 131 ? -5.989 -0.979 16.409 1.00 90.25 131 LEU A C 1
ATOM 1009 O O . LEU A 1 131 ? -6.950 -1.751 16.406 1.00 90.25 131 LEU A O 1
ATOM 1013 N N . ASP A 1 132 ? -5.473 -0.443 17.510 1.00 89.19 132 ASP A N 1
ATOM 1014 C CA . ASP A 1 132 ? -5.882 -0.844 18.848 1.00 89.19 132 ASP A CA 1
ATOM 1015 C C . ASP A 1 132 ? -7.091 -0.019 19.255 1.00 89.19 132 ASP A C 1
ATOM 1017 O O . ASP A 1 132 ? -6.996 1.139 19.663 1.00 89.19 132 ASP A O 1
ATOM 1021 N N . VAL A 1 133 ? -8.257 -0.627 19.060 1.00 84.69 133 VAL A N 1
ATOM 1022 C CA . VAL A 1 133 ? -9.529 -0.070 19.503 1.00 84.69 133 VAL A CA 1
ATOM 1023 C C . VAL A 1 133 ? -9.676 -0.362 20.990 1.00 84.69 133 VAL A C 1
ATOM 1025 O O . VAL A 1 133 ? -9.913 -1.511 21.380 1.00 84.69 133 VAL A O 1
ATOM 1028 N N . THR A 1 134 ? -9.492 0.680 21.795 1.00 68.88 134 THR A N 1
ATOM 1029 C CA . THR A 1 134 ? -9.719 0.690 23.247 1.00 68.88 134 THR A CA 1
ATOM 1030 C C . THR A 1 134 ? -11.129 1.132 23.579 1.00 68.88 134 THR A C 1
ATOM 1032 O O . THR A 1 134 ? -11.558 2.149 22.984 1.00 68.88 134 THR A O 1
#